Protein AF-A0A6N6WR24-F1 (afdb_monomer_lite)

Structure (mmCIF, N/CA/C/O backbone):
data_AF-A0A6N6WR24-F1
#
_entry.id   AF-A0A6N6WR24-F1
#
loop_
_atom_site.group_PDB
_atom_site.id
_atom_site.type_symbol
_atom_site.label_atom_id
_atom_site.label_alt_id
_atom_site.label_comp_id
_atom_site.label_asym_id
_atom_site.label_entity_id
_atom_site.label_seq_id
_atom_site.pdbx_PDB_ins_code
_atom_site.Cartn_x
_atom_site.Cartn_y
_atom_site.Cartn_z
_atom_site.occupancy
_atom_site.B_iso_or_equiv
_atom_site.auth_seq_id
_atom_site.auth_comp_id
_atom_site.auth_asym_id
_atom_site.auth_atom_id
_atom_site.pdbx_PDB_model_num
ATOM 1 N N . ASN A 1 1 ? -8.904 -4.856 23.635 1.00 80.69 1 ASN A N 1
ATOM 2 C CA . ASN A 1 1 ? -8.827 -3.386 23.535 1.00 80.69 1 ASN A CA 1
ATOM 3 C C . ASN A 1 1 ? -7.442 -2.991 24.020 1.00 80.69 1 ASN A C 1
ATOM 5 O O . ASN A 1 1 ? -7.223 -3.022 25.220 1.00 80.69 1 ASN A O 1
ATOM 9 N N . ASP A 1 2 ? -6.492 -2.777 23.111 1.00 95.06 2 ASP A N 1
ATOM 10 C CA . ASP A 1 2 ? -5.116 -2.390 23.460 1.00 95.06 2 ASP A CA 1
ATOM 11 C C . ASP A 1 2 ? -5.004 -0.856 23.496 1.00 95.06 2 ASP A C 1
ATOM 13 O O . ASP A 1 2 ? -5.219 -0.241 22.454 1.00 95.06 2 ASP A O 1
ATOM 17 N N . PRO A 1 3 ? -4.705 -0.213 24.634 1.00 94.38 3 PRO A N 1
ATOM 18 C CA . PRO A 1 3 ? -4.654 1.246 24.726 1.00 94.38 3 PRO A CA 1
ATOM 19 C C . PRO A 1 3 ? -3.508 1.883 23.928 1.00 94.38 3 PRO A C 1
ATOM 21 O O . PRO A 1 3 ? -3.595 3.068 23.636 1.00 94.38 3 PRO A O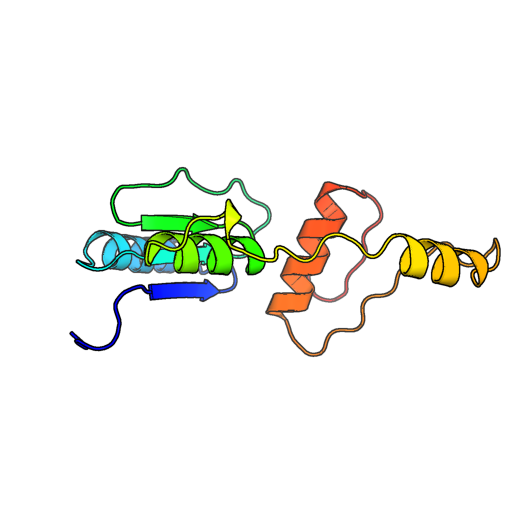 1
ATOM 24 N N . LYS A 1 4 ? -2.461 1.131 23.560 1.00 96.94 4 LYS A N 1
ATOM 25 C CA . LYS A 1 4 ? -1.321 1.669 22.794 1.00 96.94 4 LYS A CA 1
ATOM 26 C C . LYS A 1 4 ? -1.553 1.706 21.284 1.00 96.94 4 LYS A C 1
ATOM 28 O O . LYS A 1 4 ? -0.793 2.340 20.562 1.00 96.94 4 LYS A O 1
ATOM 33 N N . THR A 1 5 ? -2.583 1.019 20.799 1.00 96.62 5 THR A N 1
ATOM 34 C CA . THR A 1 5 ? -2.983 1.081 19.393 1.00 96.62 5 THR A CA 1
ATOM 35 C C . THR A 1 5 ? -3.966 2.230 19.213 1.00 96.62 5 THR A C 1
ATOM 37 O O . THR A 1 5 ? -5.052 2.185 19.783 1.00 96.62 5 THR A O 1
ATOM 40 N N . GLU A 1 6 ? -3.653 3.217 18.387 1.00 96.69 6 GLU A N 1
ATOM 41 C CA . GLU A 1 6 ? -4.579 4.323 18.101 1.00 96.69 6 GLU A CA 1
ATOM 42 C C . GLU A 1 6 ? -5.328 4.112 16.782 1.00 96.69 6 GLU A C 1
ATOM 44 O O . GLU A 1 6 ? -6.520 4.395 16.692 1.00 96.69 6 GLU A O 1
ATOM 49 N N . ILE A 1 7 ? -4.651 3.538 15.785 1.00 98.00 7 ILE A N 1
ATOM 50 C CA . ILE A 1 7 ? -5.133 3.356 14.411 1.00 98.00 7 ILE A CA 1
ATOM 51 C C . ILE A 1 7 ? -4.779 1.938 13.960 1.00 98.00 7 ILE A C 1
ATOM 53 O O . ILE A 1 7 ? -3.758 1.387 14.372 1.00 98.00 7 ILE A O 1
ATOM 57 N N . ILE A 1 8 ? -5.626 1.330 13.131 1.00 97.88 8 ILE A N 1
ATOM 58 C CA . ILE A 1 8 ? -5.423 -0.030 12.619 1.00 97.88 8 ILE A CA 1
ATOM 59 C C . ILE A 1 8 ? -5.309 0.021 11.097 1.00 97.88 8 ILE A C 1
ATOM 61 O O . ILE A 1 8 ? -6.203 0.532 10.433 1.00 97.88 8 ILE A O 1
ATOM 65 N N . ALA A 1 9 ? -4.254 -0.567 10.536 1.00 97.69 9 ALA A N 1
ATOM 66 C CA . ALA A 1 9 ? -4.153 -0.827 9.102 1.00 97.69 9 ALA A CA 1
ATOM 67 C C . ALA A 1 9 ? -4.360 -2.326 8.833 1.00 97.69 9 ALA A C 1
ATOM 69 O O . ALA A 1 9 ? -3.646 -3.168 9.378 1.00 97.69 9 ALA A O 1
ATOM 70 N N . LEU A 1 10 ? -5.347 -2.662 8.004 1.00 96.38 10 LEU A N 1
ATOM 71 C CA . LEU A 1 10 ? -5.654 -4.016 7.552 1.00 96.38 10 LEU A CA 1
ATOM 72 C C . LEU A 1 10 ? -5.197 -4.162 6.102 1.00 96.38 10 LEU A C 1
ATOM 74 O O . LEU A 1 10 ? -5.788 -3.564 5.210 1.00 96.38 10 LEU A O 1
ATOM 78 N N . ILE A 1 11 ? -4.153 -4.955 5.870 1.00 93.75 11 ILE A N 1
ATOM 79 C CA . ILE A 1 11 ? -3.573 -5.162 4.539 1.00 93.75 11 ILE A CA 1
ATOM 80 C C . ILE A 1 11 ? -3.670 -6.641 4.191 1.00 93.75 11 ILE A C 1
ATOM 82 O O . ILE A 1 11 ? -3.133 -7.489 4.907 1.00 93.75 11 ILE A O 1
ATOM 86 N N . SER A 1 12 ? -4.329 -6.962 3.081 1.00 91.25 12 SER A N 1
ATOM 87 C CA . SER A 1 12 ? -4.365 -8.329 2.570 1.00 91.25 12 SER A CA 1
ATOM 88 C C . SER A 1 12 ? -4.605 -8.373 1.066 1.00 91.25 12 SER A C 1
ATOM 90 O O . SER A 1 12 ? -5.045 -7.410 0.445 1.00 91.25 12 SER A O 1
ATOM 92 N N . LYS A 1 13 ? -4.383 -9.549 0.475 1.00 88.56 13 LYS A N 1
ATOM 93 C CA . LYS A 1 13 ? -5.039 -9.893 -0.791 1.00 88.56 13 LYS A CA 1
ATOM 94 C C . LYS A 1 13 ? -6.568 -9.896 -0.610 1.00 88.56 13 LYS A C 1
ATOM 96 O O . LYS A 1 13 ? -7.024 -9.965 0.538 1.00 88.56 13 LYS A O 1
ATOM 101 N N . PRO A 1 14 ? -7.360 -9.870 -1.692 1.00 83.69 14 PRO A N 1
ATOM 102 C CA . PRO A 1 14 ? -8.813 -9.833 -1.614 1.00 83.69 14 PRO A CA 1
ATOM 103 C C . PRO A 1 14 ? -9.290 -11.145 -0.995 1.00 83.69 14 PRO A C 1
ATOM 105 O O . PRO A 1 14 ? -9.052 -12.216 -1.564 1.00 83.69 14 PRO A O 1
ATOM 108 N N . PRO A 1 15 ? -9.896 -11.116 0.200 1.00 86.62 15 PRO A N 1
ATOM 109 C CA . PRO A 1 15 ? -10.397 -12.333 0.806 1.00 86.62 15 PRO A CA 1
ATOM 110 C C . PRO A 1 15 ? -11.667 -12.786 0.078 1.00 86.62 15 PRO A C 1
ATOM 112 O O . PRO A 1 15 ? -12.304 -12.021 -0.646 1.00 86.62 15 PRO A O 1
ATOM 115 N N . ALA A 1 16 ? -12.091 -14.030 0.313 1.00 92.50 16 ALA A N 1
ATOM 116 C CA . ALA A 1 16 ? -13.383 -14.495 -0.187 1.00 92.50 16 ALA A CA 1
ATOM 117 C C . ALA A 1 16 ? -14.513 -13.533 0.256 1.00 92.50 16 ALA A C 1
ATOM 119 O O . ALA A 1 16 ? -14.477 -13.070 1.403 1.00 92.50 16 ALA A O 1
ATOM 120 N N . PRO A 1 17 ? -15.551 -13.273 -0.565 1.00 92.31 17 PRO A N 1
ATOM 121 C CA . PRO A 1 17 ? -16.557 -12.241 -0.277 1.00 92.31 17 PRO A CA 1
ATOM 122 C C . PRO A 1 17 ? -17.211 -12.356 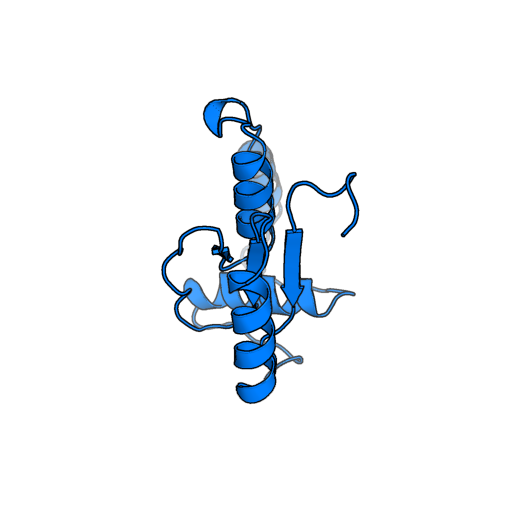1.109 1.00 92.31 17 PRO A C 1
ATOM 124 O O . PRO A 1 17 ? -17.406 -11.363 1.810 1.00 92.31 17 PRO A O 1
ATOM 127 N N . ALA A 1 18 ? -17.489 -13.584 1.558 1.00 95.69 18 ALA A N 1
ATOM 128 C CA . ALA A 1 18 ? -18.055 -13.836 2.882 1.00 95.69 18 ALA A CA 1
ATOM 129 C C . ALA A 1 18 ? -17.106 -13.445 4.031 1.00 95.69 18 ALA A C 1
ATOM 131 O O . ALA A 1 18 ? -17.569 -13.024 5.091 1.00 95.69 18 ALA A O 1
ATOM 132 N N . VAL A 1 19 ? -15.794 -13.583 3.829 1.00 95.56 19 VAL A N 1
ATOM 133 C CA . VAL A 1 19 ? -14.760 -13.171 4.786 1.00 95.56 19 VAL A CA 1
ATOM 134 C C . VAL A 1 19 ? -14.570 -11.658 4.729 1.00 95.56 19 VAL A C 1
ATOM 136 O O . VAL A 1 19 ? -14.571 -11.032 5.785 1.00 95.56 19 VAL A O 1
ATOM 139 N N . ALA A 1 20 ? -14.504 -11.068 3.528 1.00 93.38 20 ALA A N 1
ATOM 140 C CA . ALA A 1 20 ? -14.419 -9.618 3.334 1.00 93.38 20 ALA A CA 1
ATOM 141 C C . ALA A 1 20 ? -15.523 -8.897 4.115 1.00 93.38 20 ALA A C 1
ATOM 143 O O . ALA A 1 20 ? -15.244 -8.036 4.946 1.00 93.38 20 ALA A O 1
ATOM 144 N N . ARG A 1 21 ? -16.777 -9.334 3.935 1.00 94.75 21 ARG A N 1
ATOM 145 C CA . ARG A 1 21 ? -17.937 -8.778 4.639 1.00 94.75 21 ARG A CA 1
ATOM 146 C C . ARG A 1 21 ? -17.773 -8.833 6.159 1.00 94.75 21 ARG A C 1
ATOM 148 O O . ARG A 1 21 ? -17.937 -7.811 6.815 1.00 94.75 21 ARG A O 1
ATOM 155 N N . LYS A 1 22 ? -17.388 -9.990 6.711 1.00 97.00 22 LYS A N 1
ATOM 156 C CA . LYS A 1 22 ? -17.171 -10.151 8.159 1.00 97.00 22 LYS A CA 1
ATOM 157 C C . LYS A 1 22 ? -16.072 -9.224 8.679 1.00 97.00 22 LYS A C 1
ATOM 159 O O . LYS A 1 22 ? -16.231 -8.624 9.737 1.00 97.00 22 LYS A O 1
ATOM 164 N N . VAL A 1 23 ? -14.957 -9.103 7.957 1.00 96.00 23 VAL A N 1
ATOM 165 C CA . VAL A 1 23 ? -13.845 -8.222 8.347 1.00 96.00 23 VAL A CA 1
ATOM 166 C C . VAL A 1 23 ? -14.293 -6.761 8.341 1.00 96.00 23 VAL A C 1
ATOM 168 O O . VAL A 1 23 ? -14.063 -6.058 9.322 1.00 96.00 23 VAL A O 1
ATOM 171 N N . LEU A 1 24 ? -14.992 -6.324 7.290 1.00 95.88 24 LEU A N 1
ATOM 172 C CA . LEU A 1 24 ? -15.492 -4.954 7.172 1.00 95.88 24 LEU A CA 1
ATOM 173 C C . LEU A 1 24 ? -16.546 -4.626 8.236 1.00 95.88 24 LEU A C 1
ATOM 175 O O . LEU A 1 24 ? -16.479 -3.565 8.845 1.00 95.88 24 LEU A O 1
ATOM 179 N N . GLU A 1 25 ? -17.475 -5.536 8.533 1.00 96.62 25 GLU A N 1
ATOM 180 C CA . GLU A 1 25 ? -18.438 -5.374 9.636 1.00 96.62 25 GLU A CA 1
ATOM 181 C C . GLU A 1 25 ? -17.732 -5.175 10.984 1.00 96.62 25 GLU A C 1
ATOM 183 O O . GLU A 1 25 ? -18.109 -4.308 11.774 1.00 96.62 25 GLU A O 1
ATOM 188 N N . ARG A 1 26 ? -16.665 -5.939 11.246 1.00 96.62 26 ARG A N 1
ATOM 189 C CA . ARG A 1 26 ? -15.863 -5.783 12.467 1.00 96.62 26 ARG A CA 1
ATOM 190 C C . ARG A 1 26 ? -15.065 -4.484 12.481 1.00 96.62 26 ARG A C 1
ATOM 192 O O . ARG A 1 26 ? -14.936 -3.893 13.549 1.00 96.62 26 ARG A O 1
ATOM 199 N N . ALA A 1 27 ? -14.556 -4.049 11.332 1.00 96.44 27 ALA A N 1
ATOM 200 C CA . ALA A 1 27 ? -13.842 -2.787 11.200 1.00 96.44 27 ALA A CA 1
ATOM 201 C C . ALA A 1 27 ? -14.775 -1.591 11.457 1.00 96.44 27 ALA A C 1
ATOM 203 O O . ALA A 1 27 ? -14.435 -0.736 12.266 1.00 96.44 27 ALA A O 1
ATOM 204 N N . ARG A 1 28 ? -15.991 -1.595 10.889 1.00 95.75 28 ARG A N 1
ATOM 205 C CA . ARG A 1 28 ? -17.028 -0.575 11.148 1.00 95.75 28 ARG A CA 1
ATOM 206 C C . ARG A 1 28 ? -17.440 -0.495 12.615 1.00 95.75 28 ARG A C 1
ATOM 208 O O . ARG A 1 28 ? -17.681 0.584 13.137 1.00 95.75 28 ARG A O 1
ATOM 215 N N . ALA A 1 29 ? -17.522 -1.637 13.297 1.00 95.56 29 ALA A N 1
ATOM 216 C CA . ALA A 1 29 ? -17.852 -1.689 14.721 1.00 95.56 29 ALA A CA 1
ATOM 217 C C . ALA A 1 29 ? -16.675 -1.298 15.643 1.00 95.56 29 ALA A C 1
ATOM 219 O O . ALA A 1 29 ? -16.828 -1.272 16.870 1.00 95.56 29 ALA A O 1
ATOM 220 N N . CYS A 1 30 ? -15.484 -1.047 15.091 1.00 95.06 30 CYS A N 1
ATOM 221 C CA . CYS A 1 30 ? -14.306 -0.678 15.861 1.00 95.06 30 CYS A CA 1
ATOM 222 C C . CYS A 1 30 ? -14.388 0.793 16.286 1.00 95.06 30 CYS A C 1
ATOM 224 O O . CYS A 1 30 ? -14.732 1.667 15.502 1.00 95.06 30 CYS A O 1
ATOM 226 N N . ARG A 1 31 ? -14.021 1.089 17.537 1.00 94.44 31 ARG A N 1
ATOM 227 C CA . ARG A 1 31 ? -13.972 2.478 18.037 1.00 94.44 31 ARG A CA 1
ATOM 228 C C . ARG A 1 31 ? -12.763 3.262 17.525 1.00 94.44 31 ARG A C 1
ATOM 230 O O . ARG A 1 31 ? -12.689 4.465 17.739 1.00 94.44 31 ARG A O 1
ATOM 237 N N . LYS A 1 32 ? -11.793 2.565 16.938 1.00 96.19 32 LYS A N 1
ATOM 238 C CA . LYS A 1 32 ? -10.551 3.141 16.430 1.00 96.19 32 LYS A CA 1
ATOM 239 C C . LYS A 1 32 ? -10.643 3.264 14.920 1.00 96.19 32 LYS A C 1
ATOM 241 O O . LYS A 1 32 ? -11.199 2.347 14.314 1.00 96.19 32 LYS A O 1
ATOM 246 N N . PRO A 1 33 ? -10.062 4.314 14.324 1.00 97.50 33 PRO A N 1
ATOM 247 C CA . PRO A 1 33 ? -9.967 4.415 12.881 1.00 97.50 33 PRO A CA 1
ATOM 248 C C . PRO A 1 33 ? -9.295 3.176 12.287 1.00 97.50 33 PRO A C 1
ATOM 250 O O . PRO A 1 33 ? -8.259 2.716 12.783 1.00 97.50 33 PRO A O 1
ATOM 253 N N . VAL A 1 34 ? -9.888 2.643 11.223 1.00 98.31 34 VAL A N 1
ATOM 254 C CA . VAL A 1 34 ? -9.347 1.507 10.477 1.00 98.31 34 VAL A CA 1
ATOM 255 C C . VAL A 1 34 ? -9.115 1.916 9.029 1.00 98.31 34 VAL A C 1
ATOM 257 O O . VAL A 1 34 ? -9.992 2.502 8.407 1.00 98.31 34 VAL A O 1
ATOM 260 N N . VAL A 1 35 ? -7.954 1.572 8.481 1.00 98.38 35 VAL A N 1
ATOM 261 C CA . VAL A 1 35 ? -7.655 1.673 7.050 1.00 98.38 35 VAL A CA 1
ATOM 262 C C . VAL A 1 35 ? -7.600 0.266 6.473 1.00 98.38 35 VAL A C 1
ATOM 264 O O . VAL A 1 35 ? -6.849 -0.571 6.970 1.00 98.38 35 VAL A O 1
ATOM 267 N N . VAL A 1 36 ? -8.385 -0.014 5.439 1.00 97.50 36 VAL A N 1
ATOM 268 C CA . VAL A 1 36 ? -8.443 -1.314 4.766 1.00 97.50 36 VAL A CA 1
ATOM 269 C C . VAL A 1 36 ? -7.815 -1.207 3.388 1.00 97.50 36 VAL A C 1
ATOM 271 O O . VAL A 1 36 ? -8.214 -0.378 2.580 1.00 97.50 36 VAL A O 1
ATOM 274 N N . CYS A 1 37 ? -6.864 -2.087 3.106 1.00 95.81 37 CYS A N 1
ATOM 275 C CA . CYS A 1 37 ? -6.264 -2.275 1.798 1.00 95.81 37 CYS A CA 1
ATOM 276 C C . CYS A 1 37 ? -6.422 -3.738 1.390 1.00 95.81 37 CYS A C 1
ATOM 278 O O . CYS A 1 37 ? -5.665 -4.611 1.827 1.00 95.81 37 CYS A O 1
ATOM 280 N N . PHE A 1 38 ? -7.443 -4.001 0.578 1.00 93.50 38 PHE A N 1
ATOM 281 C CA . PHE A 1 38 ? -7.582 -5.261 -0.137 1.00 93.50 38 PHE A CA 1
ATOM 282 C C . PHE A 1 38 ? -7.020 -5.055 -1.538 1.00 93.50 38 PHE A C 1
ATOM 284 O O . PHE A 1 38 ? -7.567 -4.282 -2.313 1.00 93.50 38 PHE A O 1
ATOM 291 N N . LEU A 1 39 ? -5.898 -5.707 -1.835 1.00 89.50 39 LEU A N 1
ATOM 292 C CA . LEU A 1 39 ? -5.216 -5.551 -3.119 1.00 89.50 39 LEU A CA 1
ATOM 293 C C . LEU A 1 39 ? -5.976 -6.299 -4.218 1.00 89.50 39 LEU A C 1
ATOM 295 O O . LEU A 1 39 ? -5.678 -7.462 -4.484 1.00 89.50 39 LEU A O 1
ATOM 299 N N . ASP A 1 40 ? -6.962 -5.656 -4.835 1.00 84.38 40 ASP A N 1
ATOM 300 C CA . ASP A 1 40 ? -7.661 -6.146 -6.023 1.00 84.38 40 ASP A CA 1
ATOM 301 C C . ASP A 1 40 ? -7.512 -5.194 -7.221 1.00 84.38 40 ASP A C 1
ATOM 303 O O . ASP A 1 40 ? -6.855 -4.156 -7.164 1.00 84.38 40 ASP A O 1
ATOM 307 N N . ARG A 1 41 ? -8.101 -5.605 -8.349 1.00 78.19 41 ARG A N 1
ATOM 308 C CA . ARG A 1 41 ? -8.232 -4.797 -9.570 1.00 78.19 41 ARG A CA 1
ATOM 309 C C . ARG A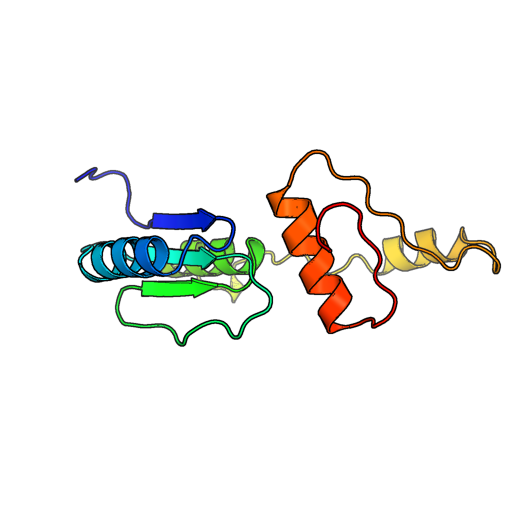 1 41 ? -9.529 -3.977 -9.601 1.00 78.19 41 ARG A C 1
ATOM 311 O O . ARG A 1 41 ? -9.820 -3.359 -10.621 1.00 78.19 41 ARG A O 1
ATOM 318 N N . GLY A 1 42 ? -10.346 -4.068 -8.556 1.00 81.31 42 GLY A N 1
ATOM 319 C CA . GLY A 1 42 ? -11.659 -3.450 -8.493 1.00 81.31 42 GLY A CA 1
ATOM 320 C C . GLY A 1 42 ? -11.585 -1.962 -8.178 1.00 81.31 42 GLY A C 1
ATOM 321 O O . GLY A 1 42 ? -10.518 -1.381 -7.967 1.00 81.31 42 GLY A O 1
ATOM 322 N N . GLU A 1 43 ? -12.756 -1.336 -8.158 1.00 83.00 43 GLU A N 1
ATOM 323 C CA . GLU A 1 43 ? -12.888 0.011 -7.620 1.00 83.00 43 GLU A CA 1
ATOM 324 C C . GLU A 1 43 ? -12.775 -0.028 -6.096 1.00 83.00 43 GLU A C 1
ATOM 326 O O . GLU A 1 43 ? -13.448 -0.813 -5.421 1.00 83.00 43 GLU A O 1
ATOM 331 N N . THR A 1 44 ? -11.941 0.855 -5.553 1.00 87.19 44 THR A N 1
ATOM 332 C CA . THR A 1 44 ? -11.855 1.060 -4.111 1.00 87.19 44 THR A CA 1
ATOM 333 C C . THR A 1 44 ? -13.170 1.667 -3.611 1.00 87.19 44 THR A C 1
ATOM 335 O O . THR A 1 44 ? -13.606 2.683 -4.159 1.00 87.19 44 THR A O 1
ATOM 338 N N . PRO A 1 45 ? -13.802 1.101 -2.566 1.00 91.81 45 PRO A N 1
ATOM 339 C CA . PRO A 1 45 ? -14.993 1.692 -1.970 1.00 91.81 45 PRO A CA 1
ATOM 340 C C . PRO A 1 45 ? -14.744 3.115 -1.458 1.00 91.81 45 PRO A C 1
ATOM 342 O O . PRO A 1 45 ? -13.618 3.495 -1.136 1.00 91.81 45 PRO A O 1
ATOM 345 N N . VAL A 1 46 ? -15.819 3.893 -1.340 1.00 94.06 46 VAL A N 1
ATOM 346 C CA . VAL A 1 46 ? -15.767 5.233 -0.743 1.00 94.06 46 VAL A CA 1
ATOM 347 C C . VAL A 1 46 ? -15.486 5.1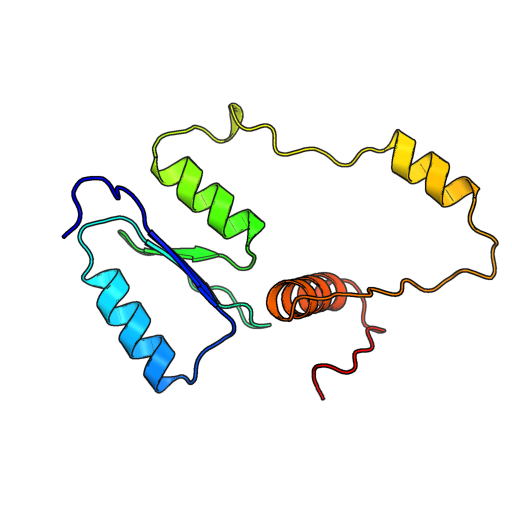21 0.757 1.00 94.06 46 VAL A C 1
ATOM 349 O O . VAL A 1 46 ? -15.994 4.219 1.422 1.00 94.06 46 VAL A O 1
ATOM 352 N N . ASP A 1 47 ? -14.692 6.053 1.285 1.00 96.19 47 ASP A N 1
ATOM 353 C CA . ASP A 1 47 ? -14.413 6.144 2.718 1.00 96.19 47 ASP A CA 1
ATOM 354 C C . ASP A 1 47 ? -15.700 6.350 3.539 1.00 96.19 47 ASP A C 1
ATOM 356 O O . ASP A 1 47 ? -16.620 7.073 3.152 1.00 96.19 47 ASP A O 1
ATOM 360 N N . GLU A 1 48 ? -15.731 5.742 4.720 1.00 95.31 48 GLU A N 1
ATOM 361 C CA . GLU A 1 48 ? -16.820 5.809 5.687 1.00 95.31 48 GLU A CA 1
ATOM 362 C C . GLU A 1 48 ? -16.326 6.405 7.017 1.00 95.31 48 GLU A C 1
ATOM 364 O O . GLU A 1 48 ? -15.125 6.504 7.297 1.00 95.31 48 GLU A O 1
ATOM 369 N N . GLN A 1 49 ? -17.251 6.785 7.902 1.00 92.75 49 GLN A N 1
ATOM 370 C CA . GLN A 1 49 ? -16.873 7.263 9.230 1.00 92.75 49 GLN A CA 1
ATOM 371 C C . GLN A 1 49 ? -16.154 6.156 10.019 1.00 92.75 49 GLN A C 1
ATOM 373 O O . GLN A 1 49 ? -16.727 5.111 10.313 1.00 92.75 49 GLN A O 1
ATOM 378 N N . GLY A 1 50 ? -14.895 6.406 10.387 1.00 93.81 50 GLY A N 1
ATOM 379 C CA . GLY A 1 50 ? -14.065 5.459 11.142 1.00 93.81 50 GLY A CA 1
ATOM 380 C C . GLY A 1 50 ? -13.470 4.314 10.312 1.00 93.81 50 GLY A C 1
ATOM 381 O O . GLY A 1 50 ? -12.688 3.534 10.856 1.00 93.81 50 GLY A O 1
ATOM 382 N N . LEU A 1 51 ? -13.779 4.230 9.014 1.00 97.56 51 LEU A N 1
ATOM 383 C CA . LEU A 1 51 ? -13.289 3.190 8.115 1.00 97.56 51 LEU A CA 1
ATOM 384 C C . LEU A 1 51 ? -12.880 3.796 6.770 1.00 97.56 51 LEU A C 1
ATOM 386 O O . LEU A 1 51 ? -13.722 4.250 6.006 1.00 97.56 51 LEU A O 1
ATOM 390 N N . GLN A 1 52 ? -11.590 3.769 6.465 1.00 97.75 52 GLN A N 1
ATOM 391 C CA . GLN A 1 52 ? -11.052 4.240 5.194 1.00 97.75 52 GLN A CA 1
ATOM 392 C C . GLN A 1 52 ? -10.603 3.069 4.327 1.00 97.75 52 GLN A C 1
ATOM 394 O O . GLN A 1 52 ? -10.152 2.045 4.841 1.00 97.75 52 GLN A O 1
ATOM 399 N N . PHE A 1 53 ? -10.681 3.233 3.014 1.00 97.25 53 PHE A N 1
ATOM 400 C CA . PHE A 1 53 ? -10.255 2.242 2.035 1.00 97.25 53 PHE A CA 1
ATOM 401 C C . PHE A 1 53 ? -9.060 2.759 1.243 1.00 97.25 53 PHE A C 1
ATOM 403 O O . PHE A 1 53 ? -8.981 3.939 0.921 1.00 97.25 53 PHE A O 1
ATOM 410 N N . ALA A 1 54 ? -8.111 1.888 0.931 1.00 95.75 54 ALA A N 1
ATOM 411 C CA . ALA A 1 54 ? -6.920 2.223 0.166 1.00 95.75 54 ALA A CA 1
ATOM 412 C C . ALA A 1 54 ? -6.695 1.189 -0.933 1.00 95.75 54 ALA A C 1
ATOM 414 O O . ALA A 1 54 ? -6.841 -0.014 -0.709 1.00 95.75 54 ALA A O 1
ATOM 415 N N . ARG A 1 55 ? -6.293 1.664 -2.110 1.00 91.94 55 ARG A N 1
ATOM 416 C CA . ARG A 1 55 ? -6.045 0.829 -3.288 1.00 91.94 55 ARG A CA 1
ATOM 417 C C . ARG A 1 55 ? -4.687 0.132 -3.249 1.00 91.94 55 ARG A C 1
ATOM 419 O O . ARG A 1 55 ? -4.517 -0.934 -3.827 1.00 91.94 55 ARG A O 1
ATOM 426 N N . GLY A 1 56 ? -3.725 0.738 -2.560 1.00 93.06 56 GLY A N 1
ATOM 427 C CA . GLY A 1 56 ? -2.365 0.226 -2.416 1.00 93.06 56 GLY A CA 1
ATOM 428 C C . GLY A 1 56 ? -1.804 0.460 -1.020 1.00 93.06 56 GLY A C 1
ATOM 429 O O . GLY A 1 56 ? -2.321 1.256 -0.231 1.00 93.06 56 GLY A O 1
ATOM 430 N N . THR A 1 57 ? -0.704 -0.214 -0.716 1.00 93.94 57 THR A N 1
ATOM 431 C CA . THR A 1 57 ? -0.047 -0.186 0.591 1.00 93.94 57 THR A CA 1
ATOM 432 C C . THR A 1 57 ? 0.515 1.195 0.922 1.00 93.94 57 THR A C 1
ATOM 434 O O . THR A 1 57 ? 0.398 1.634 2.068 1.0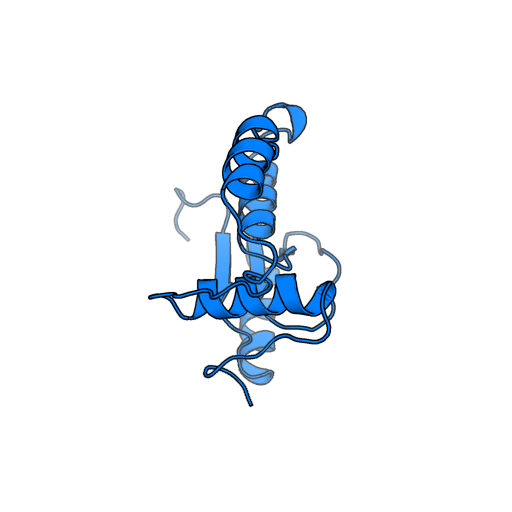0 93.94 57 THR A O 1
ATOM 437 N N . LYS A 1 58 ? 1.044 1.935 -0.069 1.00 93.19 58 LYS A N 1
ATOM 438 C CA . LYS A 1 58 ? 1.492 3.329 0.127 1.00 93.19 58 LYS A CA 1
ATOM 439 C C . LYS A 1 58 ? 0.334 4.237 0.539 1.00 93.19 58 LYS A C 1
ATOM 441 O O . LYS A 1 58 ? 0.470 5.009 1.482 1.00 93.19 58 LYS A O 1
ATOM 446 N N . GLU A 1 59 ? -0.801 4.141 -0.148 1.00 94.19 59 GLU A N 1
ATOM 447 C CA . GLU A 1 59 ? -1.994 4.921 0.194 1.00 94.19 59 GLU A CA 1
ATOM 448 C C . GLU A 1 59 ? -2.517 4.544 1.586 1.00 94.19 59 GLU A C 1
ATOM 450 O O . GLU A 1 59 ? -2.823 5.428 2.382 1.00 94.19 59 GLU A O 1
ATOM 455 N N . ALA A 1 60 ? -2.541 3.249 1.918 1.00 96.31 60 ALA A N 1
ATOM 456 C CA . ALA A 1 60 ? -2.973 2.771 3.228 1.00 96.31 60 ALA A CA 1
ATOM 457 C C . ALA A 1 60 ? -2.109 3.340 4.363 1.00 96.31 60 ALA A C 1
ATOM 459 O O . ALA A 1 60 ? -2.632 3.799 5.379 1.00 96.31 60 ALA A O 1
ATOM 460 N N . ALA A 1 61 ? -0.787 3.353 4.170 1.00 95.50 61 ALA A N 1
ATOM 461 C CA . ALA A 1 61 ? 0.152 3.945 5.113 1.00 95.50 61 ALA A CA 1
ATOM 462 C C . ALA A 1 61 ? -0.063 5.458 5.257 1.00 95.50 61 ALA A C 1
ATOM 464 O O . ALA A 1 61 ? -0.113 5.960 6.378 1.00 95.50 61 ALA A O 1
ATOM 465 N N . LEU A 1 62 ? -0.246 6.181 4.146 1.00 96.00 62 LEU A N 1
ATOM 466 C CA . LEU A 1 62 ? -0.510 7.623 4.174 1.00 96.00 62 LEU A CA 1
ATOM 467 C C . LEU A 1 62 ? -1.799 7.946 4.927 1.00 96.00 62 LEU A C 1
ATOM 469 O O . LEU A 1 62 ? -1.778 8.781 5.826 1.00 96.00 62 LEU A O 1
ATOM 473 N N . LYS A 1 63 ? -2.892 7.243 4.622 1.00 96.75 63 LYS A N 1
ATOM 474 C CA . LYS A 1 63 ? -4.168 7.394 5.328 1.00 96.75 63 LYS A CA 1
ATOM 475 C C . LYS A 1 63 ? -4.019 7.121 6.826 1.00 96.75 63 LYS A C 1
ATOM 477 O O . LYS A 1 63 ? -4.463 7.924 7.641 1.00 96.75 63 LYS A O 1
ATOM 482 N N . ALA A 1 64 ? -3.320 6.049 7.202 1.00 97.12 64 ALA A N 1
ATOM 483 C CA . ALA A 1 64 ? -3.072 5.725 8.606 1.00 97.12 64 ALA A CA 1
ATOM 484 C C . ALA A 1 64 ? -2.249 6.809 9.327 1.00 97.12 64 ALA A C 1
ATOM 486 O O . ALA A 1 64 ? -2.560 7.154 10.461 1.00 97.12 64 ALA A O 1
ATOM 487 N N . VAL A 1 65 ? -1.235 7.382 8.674 1.00 96.12 65 VAL A N 1
ATOM 488 C CA . VAL A 1 65 ? -0.438 8.485 9.235 1.00 96.12 65 VAL A CA 1
ATOM 489 C C . VAL A 1 65 ? -1.256 9.775 9.327 1.00 96.12 65 VAL A C 1
ATOM 491 O O . VAL A 1 65 ? -1.194 10.478 10.327 1.00 96.12 65 VAL A O 1
ATOM 494 N N . MET A 1 66 ? -2.077 10.085 8.327 1.00 95.81 66 MET A N 1
ATOM 495 C CA . MET A 1 66 ? -2.940 11.268 8.370 1.00 95.81 66 MET A CA 1
ATOM 496 C C . MET A 1 66 ? -3.997 11.171 9.476 1.00 95.81 66 MET A C 1
ATOM 498 O O . MET A 1 66 ? -4.305 12.167 10.130 1.00 95.81 66 MET A O 1
ATOM 502 N N . LEU A 1 67 ? -4.504 9.964 9.745 1.00 96.06 67 LEU A N 1
ATOM 503 C CA . LEU A 1 67 ? -5.431 9.698 10.846 1.00 96.06 67 LEU A CA 1
ATOM 504 C C . LEU A 1 67 ? -4.811 9.922 12.236 1.00 96.06 67 LEU A C 1
ATOM 506 O O . LEU A 1 67 ? -5.567 10.120 13.185 1.00 96.06 67 LEU A O 1
ATOM 510 N N . SER A 1 68 ? -3.478 9.945 12.377 1.00 94.62 68 SER A N 1
ATOM 511 C CA . SER A 1 68 ? -2.819 10.308 13.645 1.00 94.62 68 SER A CA 1
ATOM 512 C C . SER A 1 68 ? -2.693 11.822 13.849 1.00 94.62 68 SER A C 1
ATOM 514 O O . SER A 1 68 ? -2.137 12.275 14.847 1.00 94.62 68 SER A O 1
ATOM 516 N N . GLY A 1 69 ? -3.224 12.622 12.917 1.00 95.12 69 GLY A N 1
ATOM 517 C CA . GLY A 1 69 ? -3.184 14.084 12.955 1.00 95.12 69 GLY A CA 1
ATOM 518 C C . GLY A 1 69 ? -1.988 14.693 12.223 1.00 95.12 69 GLY A C 1
ATOM 519 O O . GLY A 1 69 ? -1.855 15.919 12.183 1.00 95.12 69 GLY A O 1
ATOM 520 N N . VAL A 1 70 ? -1.125 13.876 11.611 1.00 95.94 70 VAL A N 1
ATOM 521 C CA . VAL A 1 70 ? -0.036 14.380 10.770 1.00 95.94 70 VAL A CA 1
ATOM 522 C C . VAL A 1 70 ? -0.613 14.946 9.475 1.00 95.94 70 VAL A C 1
ATOM 524 O O . VAL A 1 70 ? -1.301 14.264 8.719 1.00 95.94 70 VAL A O 1
ATOM 527 N N . LYS A 1 71 ? -0.315 16.213 9.190 1.00 94.12 71 LYS A N 1
ATOM 528 C CA . LYS A 1 71 ? -0.724 16.845 7.934 1.00 94.12 71 LYS A CA 1
ATOM 529 C C . LYS A 1 71 ? 0.110 16.325 6.770 1.00 94.12 71 LYS A C 1
ATOM 531 O O . LYS A 1 71 ? 1.327 16.210 6.884 1.00 94.12 71 LYS A O 1
ATOM 536 N N . GLN A 1 72 ? -0.535 16.103 5.628 1.00 91.69 72 GLN A N 1
ATOM 537 C CA . GLN A 1 72 ? 0.128 15.616 4.418 1.00 91.69 72 GLN A CA 1
ATOM 538 C C . GLN A 1 72 ? 1.256 16.543 3.935 1.00 91.69 72 GLN A C 1
ATOM 540 O O . GLN A 1 72 ? 2.270 16.055 3.454 1.00 91.69 72 GLN A O 1
ATOM 545 N N . GLU A 1 73 ? 1.116 17.861 4.105 1.00 92.94 73 GLU A N 1
ATOM 546 C CA . GLU A 1 73 ? 2.149 18.856 3.764 1.00 92.94 73 GLU A CA 1
ATOM 547 C C . GLU A 1 73 ? 3.467 18.680 4.538 1.00 92.94 73 GLU A C 1
ATOM 549 O O . GLU A 1 73 ? 4.514 19.122 4.075 1.00 92.94 73 GLU A O 1
ATOM 554 N N . ASN A 1 74 ? 3.424 17.999 5.687 1.00 93.50 74 ASN A N 1
ATOM 555 C CA . ASN A 1 74 ? 4.592 17.717 6.519 1.00 93.50 74 ASN A CA 1
ATOM 556 C C . ASN A 1 74 ? 5.237 16.362 6.191 1.00 93.50 74 ASN A C 1
ATOM 558 O O . ASN A 1 74 ? 6.221 15.986 6.828 1.00 93.50 74 ASN A O 1
ATOM 562 N N . LEU A 1 75 ? 4.670 15.601 5.252 1.00 91.88 75 LEU A N 1
ATOM 563 C CA . LEU A 1 75 ? 5.195 14.303 4.852 1.00 91.88 75 LEU A CA 1
ATOM 564 C C . LEU A 1 75 ? 6.168 14.464 3.688 1.00 91.88 75 LEU A C 1
ATOM 566 O O . LEU A 1 75 ? 5.832 15.042 2.654 1.00 91.88 75 LEU A O 1
ATOM 570 N N . ASP A 1 76 ? 7.347 13.860 3.814 1.00 90.06 76 ASP A N 1
ATOM 571 C CA . ASP A 1 76 ? 8.189 13.597 2.652 1.00 90.06 76 ASP A CA 1
ATOM 572 C C . ASP A 1 76 ? 7.585 12.426 1.866 1.00 90.06 76 ASP A C 1
ATOM 574 O O . ASP A 1 76 ? 7.690 11.259 2.242 1.00 90.06 76 ASP A O 1
ATOM 578 N N . LEU A 1 77 ? 6.898 12.747 0.770 1.00 88.62 77 LEU A N 1
ATOM 579 C CA . LEU A 1 77 ? 6.258 11.753 -0.093 1.00 88.62 77 LEU A CA 1
ATOM 580 C C . LEU A 1 77 ? 7.231 11.079 -1.071 1.00 88.62 77 LEU A C 1
ATOM 582 O O . LEU A 1 77 ? 6.779 10.251 -1.877 1.00 88.62 77 LEU A O 1
ATOM 586 N N . HIS A 1 78 ? 8.522 11.427 -0.986 1.00 84.94 78 HIS A N 1
ATOM 587 C CA . HIS A 1 78 ? 9.615 11.006 -1.854 1.00 84.94 78 HIS A CA 1
ATOM 588 C C . HIS A 1 78 ? 9.243 11.135 -3.329 1.00 84.94 78 HIS A C 1
ATOM 590 O O . HIS A 1 78 ? 8.819 10.178 -3.987 1.00 84.94 78 HIS A O 1
ATOM 596 N N . THR A 1 79 ? 9.381 12.351 -3.857 1.00 89.19 79 THR A N 1
ATOM 597 C CA . THR A 1 79 ? 9.188 12.599 -5.286 1.00 89.19 79 THR A CA 1
ATOM 598 C C . THR A 1 79 ? 10.143 11.746 -6.120 1.00 89.19 79 THR A C 1
ATOM 600 O O . THR A 1 79 ? 11.198 11.300 -5.663 1.00 89.19 79 THR A O 1
ATOM 603 N N . LEU A 1 80 ? 9.755 11.483 -7.369 1.00 90.75 80 LEU A N 1
ATOM 604 C CA . LEU A 1 80 ? 10.589 10.705 -8.278 1.00 90.75 80 LEU A CA 1
ATOM 605 C C . LEU A 1 80 ? 11.953 11.379 -8.455 1.00 90.75 80 LEU A C 1
ATOM 607 O O . LEU A 1 80 ? 12.037 12.563 -8.785 1.00 90.75 80 LEU A O 1
ATOM 611 N N . ASN A 1 81 ? 13.019 10.597 -8.294 1.00 94.44 81 ASN A N 1
ATOM 612 C CA . ASN A 1 81 ? 14.382 11.055 -8.525 1.00 94.44 81 ASN A CA 1
ATOM 613 C C . ASN A 1 81 ? 14.639 11.169 -10.037 1.00 94.44 81 ASN A C 1
ATOM 615 O O . ASN A 1 81 ? 15.098 10.225 -10.680 1.00 94.44 81 ASN A O 1
ATOM 619 N N . GLN A 1 82 ? 14.296 12.326 -10.607 1.00 95.31 82 GLN A N 1
ATOM 620 C CA . GLN A 1 82 ? 14.431 12.587 -12.042 1.00 95.31 82 GLN A CA 1
ATOM 621 C C . GLN A 1 82 ? 15.873 12.439 -12.557 1.00 95.31 82 GLN A C 1
ATOM 623 O O . GLN A 1 82 ? 16.041 11.796 -13.596 1.00 95.31 82 GLN A O 1
ATOM 628 N N . PRO A 1 83 ? 16.913 12.939 -11.854 1.00 96.38 83 PRO A N 1
ATOM 629 C CA . PRO A 1 83 ? 18.300 12.687 -12.248 1.00 96.38 83 PRO A CA 1
ATOM 630 C C . PRO A 1 83 ? 18.629 11.195 -12.362 1.00 96.38 83 PRO A C 1
ATOM 632 O O . PRO A 1 83 ? 19.110 10.750 -13.400 1.00 96.38 83 PRO A O 1
ATOM 635 N N . LEU A 1 84 ? 18.274 10.392 -11.352 1.00 95.94 84 LEU A N 1
ATOM 636 C CA . LEU A 1 84 ? 18.514 8.947 -11.378 1.00 95.94 84 LEU A CA 1
ATOM 637 C C . LEU A 1 84 ? 17.770 8.262 -12.531 1.00 95.94 84 LEU A C 1
ATOM 639 O O . LEU A 1 84 ? 18.318 7.375 -13.183 1.00 95.94 84 LEU A O 1
ATOM 643 N N . ILE A 1 85 ? 16.525 8.666 -12.798 1.00 95.25 85 ILE A N 1
ATOM 644 C CA . ILE A 1 85 ? 15.747 8.136 -13.924 1.00 95.25 85 ILE A CA 1
ATOM 645 C C . ILE A 1 85 ? 16.457 8.437 -15.249 1.00 95.25 85 ILE A C 1
ATOM 647 O O . ILE A 1 85 ? 16.556 7.548 -16.096 1.00 95.25 85 ILE A O 1
ATOM 651 N N . ALA A 1 86 ? 16.962 9.659 -15.438 1.00 96.06 86 ALA A N 1
ATOM 652 C CA . ALA A 1 86 ? 17.702 10.036 -16.638 1.00 96.06 86 ALA A CA 1
ATOM 653 C C . ALA A 1 86 ? 18.992 9.212 -16.790 1.00 96.06 86 ALA A C 1
ATOM 655 O O . ALA A 1 86 ? 19.227 8.634 -17.854 1.00 96.06 86 ALA A O 1
ATOM 656 N N . ASP A 1 87 ? 19.764 9.073 -15.710 1.00 96.94 87 ASP A N 1
ATOM 657 C CA . ASP A 1 87 ? 21.013 8.308 -15.688 1.00 96.94 87 ASP A CA 1
ATOM 658 C C . ASP A 1 87 ? 20.798 6.827 -16.009 1.00 96.94 87 ASP A C 1
ATOM 660 O O . ASP A 1 87 ? 21.566 6.228 -16.762 1.00 96.94 87 ASP A O 1
ATOM 664 N N . VAL A 1 88 ? 19.747 6.215 -15.454 1.00 94.25 88 VAL A N 1
ATOM 665 C CA . VAL A 1 88 ? 19.400 4.815 -15.736 1.00 94.25 88 VAL A CA 1
ATOM 666 C C . VAL A 1 88 ? 18.938 4.661 -17.182 1.00 94.25 88 VAL A C 1
ATOM 668 O O . VAL A 1 88 ? 19.371 3.730 -17.859 1.00 94.25 88 VAL A O 1
ATOM 671 N N . ARG A 1 89 ? 18.112 5.585 -17.692 1.00 93.25 89 ARG A N 1
ATOM 672 C CA . ARG A 1 89 ? 17.649 5.560 -19.088 1.00 93.25 89 ARG A CA 1
ATOM 673 C C . ARG A 1 89 ? 18.798 5.679 -20.083 1.00 93.25 89 ARG A C 1
ATOM 675 O O . ARG A 1 89 ? 18.779 4.974 -21.085 1.00 93.25 89 ARG A O 1
ATOM 682 N N . ALA A 1 90 ? 19.802 6.509 -19.800 1.00 96.00 90 ALA A N 1
ATOM 683 C CA . ALA A 1 90 ? 20.973 6.682 -20.662 1.00 96.00 90 ALA A CA 1
ATOM 684 C C . ALA A 1 90 ? 21.824 5.404 -20.804 1.00 96.00 90 ALA A C 1
ATOM 686 O O . ALA A 1 90 ? 22.582 5.272 -21.761 1.00 96.00 90 ALA A O 1
ATOM 687 N N . ARG A 1 91 ? 21.696 4.450 -19.872 1.00 95.62 91 ARG A N 1
ATOM 688 C CA . ARG A 1 91 ? 22.412 3.162 -19.905 1.00 95.62 91 ARG A CA 1
ATOM 689 C C . ARG A 1 91 ? 21.691 2.088 -20.724 1.00 95.62 91 ARG A C 1
ATOM 691 O O . ARG A 1 91 ? 22.286 1.045 -20.993 1.00 95.62 91 ARG A O 1
ATOM 698 N N . LEU A 1 92 ? 20.425 2.305 -21.086 1.00 95.38 92 LEU A N 1
ATOM 699 C CA . LEU A 1 92 ? 19.627 1.326 -21.820 1.00 95.38 92 LEU A CA 1
ATOM 700 C C . LEU A 1 92 ? 19.983 1.335 -23.307 1.00 95.38 92 LEU A C 1
ATOM 702 O O . LEU A 1 92 ? 20.042 2.380 -23.950 1.00 95.38 92 LEU A O 1
ATOM 706 N N . GLN A 1 93 ? 20.163 0.145 -23.869 1.00 96.31 93 GLN A N 1
ATOM 707 C CA . GLN A 1 93 ? 20.277 -0.047 -25.309 1.00 96.31 93 GLN A CA 1
ATOM 708 C C . GLN A 1 93 ? 18.890 0.010 -25.971 1.00 96.31 93 GLN A C 1
ATOM 710 O O . GLN A 1 93 ? 17.910 -0.413 -25.350 1.00 96.31 93 GLN A O 1
ATOM 715 N N . PRO A 1 94 ? 18.778 0.428 -27.248 1.00 93.44 94 PRO A N 1
ATOM 716 C CA . PRO A 1 94 ? 17.492 0.520 -27.948 1.00 93.44 94 PRO A CA 1
ATOM 717 C C . PRO A 1 94 ? 16.679 -0.785 -27.972 1.00 93.44 94 PRO A C 1
ATOM 719 O O . PRO A 1 94 ? 15.456 -0.757 -28.082 1.00 93.44 94 PRO A O 1
ATOM 722 N N . GLN A 1 95 ? 17.338 -1.944 -27.862 1.00 95.62 95 GLN A N 1
ATOM 723 C CA . GLN A 1 95 ? 16.683 -3.255 -27.852 1.00 95.62 95 GLN A CA 1
ATOM 724 C C . GLN A 1 95 ? 16.092 -3.628 -26.475 1.00 95.62 95 GLN A C 1
ATOM 726 O O . GLN A 1 95 ? 15.250 -4.525 -26.391 1.00 95.62 95 GLN A O 1
ATOM 731 N N . GLN A 1 96 ? 16.500 -2.958 -25.388 1.00 94.31 96 GLN A N 1
ATOM 732 C CA . GLN A 1 96 ? 16.035 -3.213 -24.019 1.00 94.31 96 GLN A CA 1
ATOM 733 C C . GLN A 1 96 ? 14.696 -2.516 -23.751 1.00 94.31 96 GLN A C 1
ATOM 735 O O . GLN A 1 96 ? 14.624 -1.473 -23.110 1.00 94.31 96 GLN A O 1
ATOM 740 N N . LYS A 1 97 ? 13.619 -3.121 -24.248 1.00 89.31 97 LYS A N 1
ATOM 741 C CA . LYS A 1 97 ? 12.257 -2.564 -24.196 1.00 89.31 97 LYS A CA 1
ATOM 742 C C . LYS A 1 97 ? 11.352 -3.139 -23.099 1.00 89.31 97 LYS A C 1
ATOM 744 O O . LYS A 1 97 ? 10.201 -2.737 -22.999 1.00 89.31 97 LYS A O 1
ATOM 749 N N . TYR A 1 98 ? 11.844 -4.091 -22.306 1.00 91.25 98 TYR A N 1
ATOM 750 C CA . TYR A 1 98 ? 11.039 -4.828 -21.327 1.00 91.25 98 TYR A CA 1
ATOM 751 C C . TYR A 1 98 ? 11.471 -4.541 -19.892 1.00 91.25 98 TYR A C 1
ATOM 753 O O . TYR A 1 98 ? 12.665 -4.488 -19.596 1.00 91.25 98 TYR A O 1
ATOM 761 N N . ILE A 1 99 ? 10.493 -4.465 -18.990 1.00 91.25 99 ILE A N 1
ATOM 762 C CA . ILE A 1 99 ? 10.702 -4.444 -17.5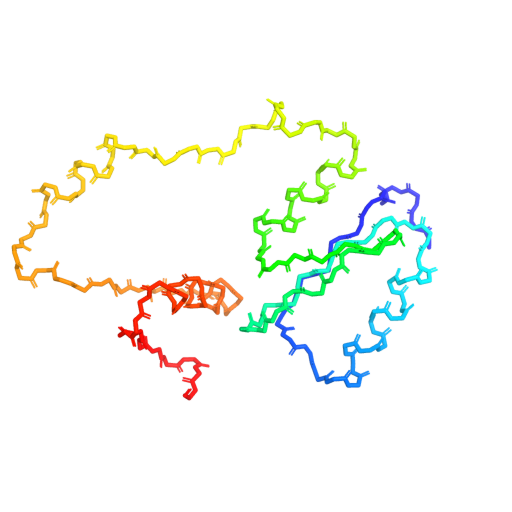41 1.00 91.25 99 ILE A CA 1
ATOM 763 C C . ILE A 1 99 ? 10.408 -5.845 -17.004 1.00 91.25 99 ILE A C 1
ATOM 765 O O . ILE A 1 99 ? 9.388 -6.443 -17.336 1.00 91.25 99 ILE A O 1
ATOM 769 N N . ARG A 1 100 ? 11.309 -6.382 -16.175 1.00 94.00 100 ARG A N 1
ATOM 770 C CA . ARG A 1 100 ? 11.119 -7.665 -15.484 1.00 94.00 100 ARG A CA 1
ATOM 771 C C . ARG A 1 100 ? 11.140 -7.427 -13.982 1.00 94.00 100 ARG A C 1
ATOM 773 O O . ARG A 1 100 ? 12.170 -7.035 -13.441 1.00 94.00 100 ARG A O 1
ATOM 780 N N . GLY A 1 101 ? 10.010 -7.661 -13.325 1.00 93.88 101 GLY A N 1
ATOM 781 C CA . GLY A 1 101 ? 9.907 -7.605 -11.871 1.00 93.88 101 GLY A CA 1
ATOM 782 C C . GLY A 1 101 ? 10.164 -8.977 -11.253 1.00 93.88 101 GLY A C 1
ATOM 783 O O . GLY A 1 101 ? 9.435 -9.922 -11.540 1.00 93.88 101 GLY A O 1
ATOM 784 N N . LEU A 1 102 ? 11.196 -9.091 -10.416 1.00 95.19 102 LEU A N 1
ATOM 785 C CA . LEU A 1 102 ? 11.502 -10.300 -9.648 1.00 95.19 102 LEU A CA 1
ATOM 786 C C . LEU A 1 102 ? 11.214 -10.016 -8.173 1.00 95.19 102 LEU A C 1
ATOM 788 O O . LEU A 1 102 ? 11.884 -9.189 -7.559 1.00 95.19 102 LEU A O 1
ATOM 792 N N . PHE A 1 103 ? 10.204 -10.684 -7.620 1.00 93.06 103 PHE A N 1
ATOM 793 C CA . PHE A 1 103 ? 9.705 -10.421 -6.271 1.00 93.06 103 PHE A CA 1
ATOM 794 C C . PHE A 1 103 ? 9.781 -11.671 -5.400 1.00 93.06 103 PHE A C 1
ATOM 796 O O . PHE A 1 103 ? 9.426 -12.762 -5.836 1.00 93.06 103 PHE A O 1
ATOM 803 N N . CYS A 1 104 ? 10.157 -11.487 -4.134 1.00 92.62 104 CYS A N 1
ATOM 804 C CA . CYS A 1 104 ? 10.122 -12.544 -3.117 1.00 92.62 104 CYS A CA 1
ATOM 805 C C . CYS A 1 104 ? 8.829 -12.531 -2.277 1.00 92.62 104 CYS A C 1
ATOM 807 O O . CYS A 1 104 ? 8.635 -13.406 -1.439 1.00 92.62 104 CYS A O 1
ATOM 809 N N . GLY A 1 105 ? 7.954 -11.534 -2.462 1.00 87.75 105 GLY A N 1
ATOM 810 C CA . GLY A 1 105 ? 6.725 -11.353 -1.685 1.00 87.75 105 GLY A CA 1
ATOM 811 C C . GLY A 1 105 ? 5.494 -11.234 -2.577 1.00 87.75 105 GLY A C 1
ATOM 812 O O . GLY A 1 105 ? 5.432 -10.352 -3.431 1.00 87.75 105 GLY A O 1
ATOM 813 N N . GLY A 1 106 ? 4.495 -12.093 -2.348 1.00 87.56 106 GLY A N 1
ATOM 814 C CA . GLY A 1 106 ? 3.287 -12.157 -3.178 1.00 87.56 106 GLY A CA 1
ATOM 815 C C . GLY A 1 106 ? 2.478 -10.858 -3.192 1.00 87.56 106 GLY A C 1
ATOM 816 O O . GLY A 1 106 ? 2.081 -10.413 -4.257 1.00 87.56 106 GLY A O 1
ATOM 817 N N . THR A 1 107 ? 2.290 -10.219 -2.034 1.00 87.44 107 THR A N 1
ATOM 818 C CA . THR A 1 107 ? 1.573 -8.936 -1.894 1.00 87.44 107 THR A CA 1
ATOM 819 C C . THR A 1 107 ? 2.203 -7.829 -2.743 1.00 87.44 107 THR A C 1
ATOM 821 O O . THR A 1 107 ? 1.506 -7.169 -3.502 1.00 87.44 107 THR A O 1
ATOM 824 N N . LEU A 1 108 ? 3.529 -7.670 -2.663 1.00 89.12 108 LEU A N 1
ATOM 825 C CA . LEU A 1 108 ? 4.269 -6.667 -3.437 1.00 89.12 108 LEU A CA 1
ATOM 826 C C . LEU A 1 108 ? 4.223 -6.962 -4.942 1.00 89.12 108 LEU A C 1
ATOM 828 O O . LEU A 1 108 ? 4.159 -6.040 -5.754 1.00 89.12 108 LEU A O 1
ATOM 832 N N . CYS A 1 109 ? 4.257 -8.247 -5.307 1.00 91.69 109 CYS A N 1
ATOM 833 C CA . CYS A 1 109 ? 4.163 -8.682 -6.694 1.00 91.69 109 CYS A CA 1
ATOM 834 C C . CYS A 1 109 ? 2.774 -8.391 -7.284 1.00 91.69 109 CYS A C 1
ATOM 836 O O . CYS A 1 109 ? 2.700 -7.795 -8.355 1.00 91.69 109 CYS A O 1
ATOM 838 N N . ASP A 1 110 ? 1.697 -8.734 -6.567 1.00 90.69 110 ASP A N 1
ATOM 839 C CA . ASP A 1 110 ? 0.318 -8.422 -6.967 1.00 90.69 110 ASP A CA 1
ATOM 840 C C . ASP A 1 110 ? 0.101 -6.907 -7.079 1.00 90.69 110 ASP A C 1
ATOM 842 O O . ASP A 1 110 ? -0.346 -6.430 -8.119 1.00 90.69 110 ASP A O 1
ATOM 846 N N . GLU A 1 111 ? 0.481 -6.140 -6.051 1.00 92.00 111 GLU A N 1
ATOM 847 C CA . GLU A 1 111 ? 0.330 -4.680 -6.040 1.00 92.00 111 GLU A CA 1
ATOM 848 C C . GLU A 1 111 ? 1.064 -4.024 -7.216 1.00 92.00 111 GLU A C 1
ATOM 850 O O . GLU A 1 111 ? 0.490 -3.199 -7.928 1.00 92.00 111 GLU A O 1
ATOM 855 N N . THR A 1 112 ? 2.316 -4.425 -7.467 1.00 92.56 112 THR A N 1
ATOM 856 C CA . THR A 1 112 ? 3.080 -3.885 -8.598 1.00 92.56 112 THR A CA 1
ATOM 857 C C . THR A 1 112 ? 2.437 -4.271 -9.924 1.00 92.56 112 THR A C 1
ATOM 859 O O . THR A 1 112 ? 2.323 -3.435 -10.818 1.00 92.56 112 THR A O 1
ATOM 862 N N . MET A 1 113 ? 2.002 -5.525 -10.064 1.00 91.56 113 MET A N 1
ATOM 863 C CA . MET A 1 113 ? 1.354 -5.999 -11.282 1.00 91.56 113 MET A CA 1
ATOM 864 C C . MET A 1 113 ? 0.089 -5.189 -11.579 1.00 91.56 113 MET A C 1
ATOM 866 O O . MET A 1 113 ? -0.056 -4.706 -12.698 1.00 91.56 113 MET A O 1
ATOM 870 N N . PHE A 1 114 ? -0.790 -4.978 -10.594 1.00 90.25 114 PHE A N 1
ATOM 871 C CA . PHE A 1 114 ? -2.007 -4.183 -10.781 1.00 90.25 114 PHE A CA 1
ATOM 872 C C . PHE A 1 114 ? -1.692 -2.732 -11.154 1.00 90.25 114 PHE A C 1
ATOM 874 O O . PHE A 1 114 ? -2.223 -2.236 -12.146 1.00 90.25 114 PHE A O 1
ATOM 881 N N . ALA A 1 115 ? -0.748 -2.093 -10.456 1.00 90.44 115 ALA A N 1
ATOM 882 C CA . ALA A 1 115 ? -0.344 -0.719 -10.747 1.00 90.44 115 ALA A CA 1
ATOM 883 C C . ALA A 1 115 ? 0.207 -0.541 -12.177 1.00 90.44 115 ALA A C 1
ATOM 885 O O . ALA A 1 115 ? 0.003 0.503 -12.800 1.00 90.44 115 ALA A O 1
ATOM 886 N N . VAL A 1 116 ? 0.911 -1.545 -12.714 1.00 92.19 116 VAL A N 1
ATOM 887 C CA . VAL A 1 116 ? 1.421 -1.521 -14.095 1.00 92.19 116 VAL A CA 1
ATOM 888 C C . VAL A 1 116 ? 0.301 -1.807 -15.100 1.00 92.19 116 VAL A C 1
ATOM 890 O O . VAL A 1 116 ? 0.225 -1.121 -16.120 1.00 92.19 116 VAL A O 1
ATOM 893 N N . MET A 1 117 ? -0.594 -2.757 -14.809 1.00 90.81 117 MET A N 1
ATOM 894 C CA . MET A 1 117 ? -1.729 -3.114 -15.676 1.00 90.81 117 MET A CA 1
ATOM 895 C C . MET A 1 117 ? -2.716 -1.967 -15.893 1.00 90.81 117 MET A C 1
ATOM 897 O O . MET A 1 117 ? -3.350 -1.889 -16.940 1.00 90.81 117 MET A O 1
ATOM 901 N N . GLU A 1 118 ? -2.832 -1.048 -14.937 1.00 88.62 118 GLU A N 1
ATOM 902 C CA . GLU A 1 118 ? -3.637 0.167 -15.102 1.00 88.62 118 GLU A CA 1
ATOM 903 C C . GLU A 1 118 ? -3.126 1.094 -16.211 1.00 88.62 118 GLU A C 1
ATOM 905 O O . GLU A 1 118 ? -3.888 1.895 -16.748 1.00 88.62 118 GLU A O 1
ATOM 910 N N . LYS A 1 119 ? -1.831 1.020 -16.535 1.00 90.06 119 LYS A N 1
ATOM 911 C CA . LYS A 1 119 ? -1.170 1.914 -17.497 1.00 90.06 119 LYS A CA 1
ATOM 912 C C . LYS A 1 119 ? -0.747 1.219 -18.785 1.00 90.06 119 LYS A C 1
ATOM 914 O O . LYS A 1 119 ? -0.564 1.892 -19.797 1.00 90.06 119 LYS A O 1
ATOM 919 N N . HIS A 1 120 ? -0.564 -0.097 -18.747 1.00 90.38 120 HIS A N 1
ATOM 920 C CA . HIS A 1 120 ? 0.007 -0.883 -19.835 1.00 90.38 120 HIS A CA 1
ATOM 921 C C . HIS A 1 120 ? -0.824 -2.145 -20.078 1.00 90.38 120 HIS A C 1
ATOM 923 O O . HIS A 1 120 ? -1.181 -2.850 -19.138 1.00 90.38 120 HIS A O 1
ATOM 929 N N . GLY A 1 121 ? -1.117 -2.443 -21.347 1.00 86.62 121 GLY A N 1
ATOM 930 C CA . GLY A 1 121 ? -1.900 -3.623 -21.733 1.00 86.62 121 GLY A CA 1
ATOM 931 C C . GLY A 1 121 ? -1.074 -4.904 -21.891 1.00 86.62 121 GLY A C 1
ATOM 932 O O . GLY A 1 121 ? -1.630 -5.996 -21.906 1.00 86.62 121 GLY A O 1
ATOM 933 N N . ASP A 1 122 ? 0.248 -4.790 -22.002 1.00 91.06 122 ASP A N 1
ATOM 934 C CA . ASP A 1 122 ? 1.196 -5.873 -22.268 1.00 91.06 122 ASP A CA 1
ATOM 935 C C . ASP A 1 122 ? 1.933 -6.327 -20.996 1.00 91.06 122 ASP A C 1
ATOM 937 O O . ASP A 1 122 ? 3.162 -6.389 -20.941 1.00 91.06 122 ASP A O 1
ATOM 941 N N . VAL A 1 123 ? 1.166 -6.659 -19.955 1.00 92.75 123 VAL A N 1
ATOM 942 C CA . VAL A 1 123 ? 1.696 -7.155 -18.677 1.00 92.75 123 VAL A CA 1
ATOM 943 C C . VAL A 1 123 ? 1.515 -8.663 -18.582 1.00 92.75 123 VAL A C 1
ATOM 945 O O . VAL A 1 123 ? 0.406 -9.177 -18.695 1.00 92.75 123 VAL A O 1
ATOM 948 N N . TYR A 1 124 ? 2.614 -9.367 -18.322 1.00 91.38 124 TYR A N 1
ATOM 949 C CA . TYR A 1 124 ? 2.649 -10.823 -18.210 1.00 91.38 124 TYR A CA 1
ATOM 950 C C . TYR A 1 124 ? 3.172 -11.222 -16.837 1.00 91.38 124 TYR A C 1
ATOM 952 O O . TYR A 1 124 ? 4.126 -10.628 -16.330 1.00 91.38 124 TYR A O 1
ATOM 960 N N . SER A 1 125 ? 2.560 -12.242 -16.244 1.00 90.50 125 SER A N 1
ATOM 961 C CA . SER A 1 125 ? 2.902 -12.706 -14.907 1.00 90.50 125 SER A CA 1
ATOM 962 C C . SER A 1 125 ? 2.628 -14.197 -14.758 1.00 90.50 125 SER A C 1
ATOM 964 O O . SER A 1 125 ? 1.781 -14.752 -15.446 1.00 90.50 125 SER A O 1
ATOM 966 N N . ASN A 1 126 ? 3.352 -14.847 -13.851 1.00 88.44 126 ASN A N 1
ATOM 967 C CA . ASN A 1 126 ? 3.161 -16.253 -13.503 1.00 88.44 126 ASN A CA 1
ATOM 968 C C . ASN A 1 126 ? 2.314 -16.454 -12.233 1.00 88.44 126 ASN A C 1
ATOM 970 O O . ASN A 1 126 ? 2.136 -17.594 -11.812 1.00 88.44 126 ASN A O 1
ATOM 974 N N . ILE A 1 127 ? 1.842 -15.376 -11.594 1.00 83.56 127 ILE A N 1
ATOM 975 C CA . ILE A 1 127 ? 1.096 -15.453 -10.325 1.00 83.56 127 ILE A CA 1
ATOM 976 C C . ILE A 1 127 ? -0.423 -15.313 -10.476 1.00 83.56 127 ILE A C 1
ATOM 978 O O . ILE A 1 127 ? -1.137 -15.592 -9.515 1.00 83.56 127 ILE A O 1
ATOM 982 N N . GLN A 1 128 ? -0.927 -14.919 -11.650 1.00 66.12 128 GLN A N 1
ATOM 983 C CA . GLN A 1 128 ? -2.359 -14.897 -11.962 1.00 66.12 128 GLN A CA 1
ATOM 984 C C . GLN A 1 128 ? -2.606 -15.422 -13.387 1.00 66.12 128 GLN A C 1
ATOM 986 O O . GLN A 1 128 ? -1.737 -15.211 -14.234 1.00 66.12 128 GLN A O 1
ATOM 991 N N . PRO A 1 129 ? -3.726 -16.132 -13.633 1.00 50.97 129 PRO A N 1
ATOM 992 C CA . PRO A 1 129 ? -4.115 -16.579 -14.969 1.00 50.97 129 PRO A CA 1
ATOM 993 C C . PRO A 1 129 ? -4.461 -15.419 -15.911 1.00 50.97 129 PRO A C 1
ATOM 995 O O . PRO A 1 129 ? -4.873 -14.339 -15.419 1.00 50.97 129 PRO A O 1
#

Secondary structure (DSSP, 8-state):
--TT---EEEEES---HHHHHHHHHHHHT-SS-EEEEE--SSPPPPPBTTEEE-SSHHHHHHHHHHHTT--GGGS------HHHHHHHHHT--TT--------S-HHHHHHHHHHHHTT-S----SS--

Foldseek 3Di:
DDPVDQEEEAADAADDPVVVVVVVVVQVVDPHQYEYEHADLDDWDCADVSYHYDNAPLRSVVVRVVSVVDDPVPDPSPPDPPVVVVVVVVPDDPVPPDDDDDDPDPRVVSNVQSVVVVPDVPGDDPNDD

Sequence (129 aa):
NDPKTEIIALISKPPAPAVARKVLERARACRKPVVVCFLDRGETPVDEQGLQFARGTKEAALKAVMLSGVKQENLDLHTLNQPLIADVRARLQPQQKYIRGLFCGGTLCDETMFAVMEKHGDVYSNIQP

Radius of gyration: 18.13 Å; chains: 1; bounding box: 41×35×53 Å

Organism: Escherichia coli (NCBI:txid562)

InterPro domains:
  IPR016102 Succinyl-CoA synthetase-like [G3DSA:3.40.50.261] (1-82)
  IPR016102 Succinyl-CoA synthetase-like [G3DSA:3.40.50.261] (98-129)
  IPR016102 Succinyl-CoA synthetase-like [SSF52210] (1-44)

pLDDT: mean 92.48, std 5.88, range [50.97, 98.38]